Protein AF-A0A1J5RCY4-F1 (afdb_monomer_lite)

Structure (mmCIF, N/CA/C/O backbone):
data_AF-A0A1J5RCY4-F1
#
_entry.id   AF-A0A1J5RCY4-F1
#
loop_
_atom_site.group_PDB
_atom_site.id
_atom_site.type_symbol
_atom_site.label_atom_id
_atom_site.label_alt_id
_atom_site.label_comp_id
_atom_site.label_asym_id
_atom_site.label_entity_id
_atom_site.label_seq_id
_atom_site.pdbx_PDB_ins_code
_atom_site.Cartn_x
_atom_site.Cartn_y
_atom_site.Cartn_z
_atom_site.occupancy
_atom_site.B_iso_or_equiv
_atom_site.auth_seq_id
_atom_site.auth_comp_id
_atom_site.auth_asym_id
_atom_site.auth_atom_id
_atom_site.pdbx_PDB_model_num
ATOM 1 N N . MET A 1 1 ? -15.329 0.976 -0.531 1.00 52.34 1 MET A N 1
ATOM 2 C CA . MET A 1 1 ? -15.804 1.833 0.575 1.00 52.34 1 MET A CA 1
ATOM 3 C C . MET A 1 1 ? -16.407 0.928 1.628 1.00 52.34 1 MET A C 1
ATOM 5 O O . MET A 1 1 ? -17.282 0.138 1.292 1.00 52.34 1 MET A O 1
ATOM 9 N N . PHE A 1 2 ? -15.889 0.991 2.849 1.00 50.25 2 PHE A N 1
ATOM 10 C CA . PHE A 1 2 ? -16.378 0.251 4.009 1.00 50.25 2 PHE A CA 1
ATOM 11 C C . PHE A 1 2 ? -16.792 1.269 5.077 1.00 50.25 2 PHE A C 1
ATOM 13 O O . PHE A 1 2 ? -16.146 2.302 5.213 1.00 50.25 2 PHE A O 1
ATOM 20 N N . PHE A 1 3 ? -17.873 1.006 5.804 1.00 54.09 3 PHE A N 1
ATOM 21 C CA . PHE A 1 3 ? -18.299 1.830 6.935 1.00 54.09 3 PHE A CA 1
ATOM 22 C C . PHE A 1 3 ? -18.003 1.047 8.218 1.00 54.09 3 PHE A C 1
ATOM 24 O O . PHE A 1 3 ? -18.845 0.254 8.647 1.00 54.09 3 PHE A O 1
ATOM 31 N N . PRO A 1 4 ? -16.809 1.191 8.822 1.00 56.28 4 PRO A N 1
ATOM 32 C CA . PRO A 1 4 ? -16.604 0.737 10.190 1.00 56.28 4 PRO A CA 1
ATOM 33 C C . PRO A 1 4 ? -17.651 1.413 11.083 1.00 56.28 4 PRO A C 1
ATOM 35 O O . PRO A 1 4 ? -17.966 2.582 10.872 1.00 56.28 4 PRO A O 1
ATOM 38 N N . GLY A 1 5 ? -18.209 0.677 12.054 1.00 50.88 5 GLY A N 1
ATOM 39 C CA . GLY A 1 5 ? -19.371 1.058 12.882 1.00 50.88 5 GLY A CA 1
ATOM 40 C C . GLY A 1 5 ? -19.192 2.264 13.818 1.00 50.88 5 GLY A C 1
ATOM 41 O O . GLY A 1 5 ? -19.802 2.306 14.877 1.00 50.88 5 GLY A O 1
ATOM 42 N N . ASN A 1 6 ? -18.344 3.216 13.439 1.00 58.25 6 ASN A N 1
ATOM 43 C CA . ASN A 1 6 ? -17.966 4.420 14.162 1.00 58.25 6 ASN A CA 1
ATOM 44 C C . ASN A 1 6 ? -18.176 5.697 13.307 1.00 58.25 6 ASN A C 1
ATOM 46 O O . ASN A 1 6 ? -17.475 6.680 13.520 1.00 58.25 6 ASN A O 1
ATOM 50 N N . ASP A 1 7 ? -19.068 5.660 12.302 1.00 58.53 7 ASP A N 1
ATOM 51 C CA . ASP A 1 7 ? -19.382 6.759 11.355 1.00 58.53 7 ASP A CA 1
ATOM 52 C C . ASP A 1 7 ? -18.198 7.296 10.520 1.00 58.53 7 ASP A C 1
ATOM 54 O O . ASP A 1 7 ? -18.273 8.353 9.890 1.00 58.53 7 ASP A O 1
ATOM 58 N N . LYS A 1 8 ? -17.096 6.546 10.447 1.00 56.06 8 LYS A N 1
ATOM 59 C CA . LYS A 1 8 ? -15.907 6.919 9.668 1.00 56.06 8 LYS A CA 1
ATOM 60 C C . LYS A 1 8 ? -15.937 6.251 8.301 1.00 56.06 8 LYS A C 1
ATOM 62 O O . LYS A 1 8 ? -16.209 5.061 8.200 1.00 56.06 8 LYS A O 1
ATOM 67 N N . LEU A 1 9 ? -15.623 6.997 7.243 1.00 61.03 9 LEU A N 1
ATOM 68 C CA . LEU A 1 9 ? -15.397 6.420 5.915 1.00 61.03 9 LEU A CA 1
ATOM 69 C C . LEU A 1 9 ? -14.108 5.587 5.941 1.00 61.03 9 LEU A C 1
ATOM 71 O O . LEU A 1 9 ? -13.033 6.113 6.234 1.00 61.03 9 LEU A O 1
ATOM 75 N N . GLY A 1 10 ? -14.237 4.292 5.659 1.00 60.31 10 GLY A N 1
ATOM 76 C CA . GLY A 1 10 ? -13.144 3.333 5.571 1.00 60.31 10 GLY A CA 1
ATOM 77 C C . GLY A 1 10 ? -12.781 3.010 4.123 1.00 60.31 10 GLY A C 1
ATOM 78 O O . GLY A 1 10 ? -13.649 2.789 3.264 1.00 60.31 10 GLY A O 1
ATOM 79 N N . PHE A 1 11 ? -11.482 2.956 3.850 1.00 65.62 11 PHE A N 1
ATOM 80 C CA . PHE A 1 11 ? -10.933 2.640 2.534 1.00 65.62 11 PHE A CA 1
ATOM 81 C C . PHE A 1 11 ? -10.123 1.347 2.613 1.00 65.62 11 PHE A C 1
ATOM 83 O O . PHE A 1 11 ? -9.471 1.069 3.618 1.00 65.62 11 PHE A O 1
ATOM 90 N N . VAL A 1 12 ? -10.207 0.544 1.553 1.00 65.31 12 VAL A N 1
ATOM 91 C CA . VAL A 1 12 ? -9.461 -0.711 1.420 1.00 65.31 12 VAL A CA 1
ATOM 92 C C . VAL A 1 12 ? -8.454 -0.512 0.306 1.00 65.31 12 VAL A C 1
ATOM 94 O O . VAL A 1 12 ? -8.844 -0.164 -0.812 1.00 65.31 12 VAL A O 1
ATOM 97 N N . VAL A 1 13 ? -7.178 -0.727 0.614 1.00 67.31 13 VAL A N 1
ATOM 98 C CA . VAL A 1 13 ? -6.108 -0.753 -0.385 1.00 67.31 13 VAL A CA 1
ATOM 99 C C . VAL A 1 13 ? -5.675 -2.197 -0.551 1.00 67.31 13 VAL A C 1
ATOM 101 O O . VAL A 1 13 ? -5.191 -2.817 0.392 1.00 67.31 13 VAL A O 1
ATOM 104 N N . TYR A 1 14 ? -5.868 -2.716 -1.761 1.00 68.56 14 TYR A N 1
ATOM 105 C CA . TYR A 1 14 ? -5.351 -4.017 -2.156 1.00 68.56 14 TYR A CA 1
ATOM 106 C C . TYR A 1 14 ? -3.893 -3.842 -2.528 1.00 68.56 14 TYR A C 1
ATOM 108 O O . TYR A 1 14 ? -3.559 -3.266 -3.567 1.00 68.56 14 TYR A O 1
ATOM 116 N 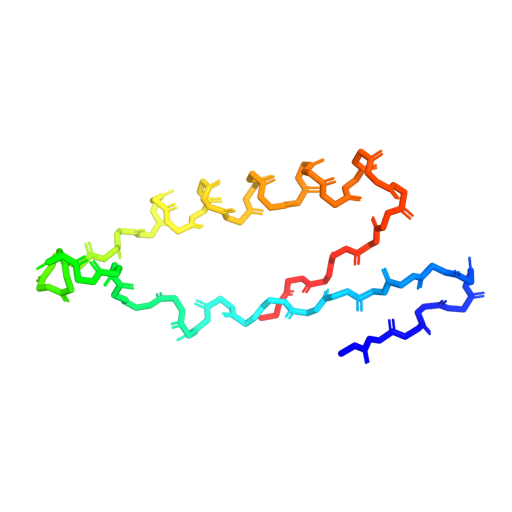N . SER A 1 15 ? -3.003 -4.332 -1.676 1.00 68.06 15 SER A N 1
ATOM 117 C CA . SER A 1 15 ? -1.572 -4.180 -1.928 1.00 68.06 15 SER A CA 1
ATOM 118 C C . SER A 1 15 ? -1.176 -4.861 -3.257 1.00 68.06 15 SER A C 1
ATOM 120 O O . SER A 1 15 ? -0.268 -4.433 -3.970 1.00 68.06 15 SER A O 1
ATOM 122 N N . ASP A 1 16 ? -1.893 -5.917 -3.625 1.00 69.88 16 ASP A N 1
ATOM 123 C CA . ASP A 1 16 ? -1.630 -6.834 -4.737 1.00 69.88 16 ASP A CA 1
ATOM 124 C C . ASP A 1 16 ? -1.855 -6.203 -6.119 1.00 69.88 16 ASP A C 1
ATOM 126 O O . ASP A 1 16 ? -1.449 -6.767 -7.146 1.00 69.88 16 ASP A O 1
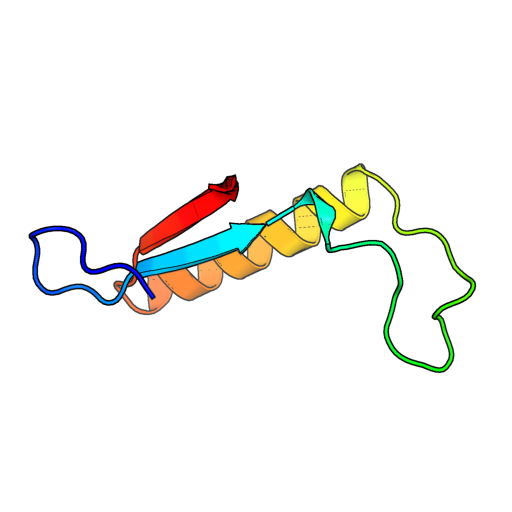ATOM 130 N N . THR A 1 17 ? -2.525 -5.047 -6.152 1.00 69.69 17 THR A N 1
ATOM 131 C CA . THR A 1 17 ? -2.793 -4.278 -7.372 1.00 69.69 17 THR A CA 1
ATOM 132 C C . THR A 1 17 ? -1.728 -3.217 -7.646 1.00 69.69 17 THR A C 1
ATOM 134 O O . THR A 1 17 ? -1.660 -2.713 -8.763 1.00 69.69 17 THR A O 1
ATOM 137 N N . ILE A 1 18 ? -0.856 -2.916 -6.677 1.00 71.75 18 ILE A N 1
ATOM 138 C CA . ILE A 1 18 ? 0.264 -1.976 -6.831 1.00 71.75 18 ILE A CA 1
ATOM 139 C C . ILE A 1 18 ? 1.419 -2.717 -7.516 1.00 71.75 18 ILE A C 1
ATOM 141 O O . ILE A 1 18 ? 2.240 -3.357 -6.857 1.00 71.75 18 ILE A O 1
ATOM 145 N N . ARG A 1 19 ? 1.425 -2.714 -8.854 1.00 69.69 19 ARG A N 1
ATOM 146 C CA . ARG A 1 19 ? 2.400 -3.468 -9.669 1.00 69.69 19 ARG A CA 1
ATOM 147 C C . ARG A 1 19 ? 3.281 -2.595 -10.549 1.00 69.69 19 ARG A C 1
ATOM 149 O O . ARG A 1 19 ? 4.418 -2.973 -10.811 1.00 69.69 19 ARG A O 1
ATOM 156 N N . PHE A 1 20 ? 2.756 -1.462 -11.000 1.00 79.38 20 PHE A N 1
ATOM 157 C CA . PHE A 1 20 ? 3.406 -0.590 -11.968 1.00 79.38 20 PHE A CA 1
ATOM 158 C C . PHE A 1 20 ? 3.220 0.860 -11.549 1.00 79.38 20 PHE A C 1
ATOM 160 O O . PHE A 1 20 ? 2.186 1.207 -10.976 1.00 79.38 20 PHE A O 1
ATOM 167 N N . TRP A 1 21 ? 4.221 1.680 -11.847 1.00 81.06 21 TRP A N 1
ATOM 168 C CA . TRP A 1 21 ? 4.100 3.127 -11.760 1.00 81.06 21 TRP A CA 1
ATOM 169 C C . TRP A 1 21 ? 3.201 3.661 -12.871 1.00 81.06 21 TRP A C 1
ATOM 171 O O . TRP A 1 21 ? 2.993 3.007 -13.899 1.00 81.06 21 TRP A O 1
ATOM 181 N N . ASP A 1 22 ? 2.702 4.874 -12.674 1.00 80.75 22 ASP A N 1
ATOM 182 C CA . ASP A 1 22 ? 1.994 5.581 -13.728 1.00 80.75 22 ASP A CA 1
ATOM 183 C C . ASP A 1 22 ? 2.929 5.859 -14.921 1.00 80.75 22 ASP A C 1
ATOM 185 O O . ASP A 1 22 ? 4.153 5.954 -14.766 1.00 80.75 22 ASP A O 1
ATOM 189 N N . PRO A 1 23 ? 2.390 5.982 -16.146 1.00 81.50 23 PRO A N 1
ATOM 190 C CA . PRO A 1 23 ? 3.179 6.383 -17.300 1.00 81.50 23 PRO A CA 1
ATOM 191 C C . PRO A 1 23 ? 3.949 7.690 -17.034 1.00 81.5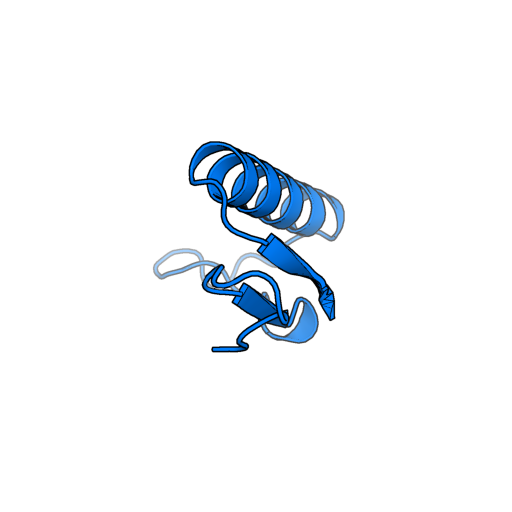0 23 PRO A C 1
ATOM 193 O O . PRO A 1 23 ? 3.367 8.639 -16.505 1.00 81.50 23 PRO A O 1
ATOM 196 N N . PRO A 1 24 ? 5.228 7.780 -17.444 1.00 84.50 24 PRO A N 1
ATOM 197 C CA . PRO A 1 24 ? 5.939 6.884 -18.365 1.00 84.50 24 PRO A CA 1
ATOM 198 C C . PRO A 1 24 ? 6.646 5.679 -17.713 1.00 84.50 24 PRO A C 1
ATOM 200 O O . PRO A 1 24 ? 7.150 4.818 -18.434 1.00 84.50 24 PRO A O 1
ATOM 203 N N . ASP A 1 25 ? 6.653 5.577 -16.386 1.00 82.62 25 ASP A N 1
ATOM 204 C CA . ASP A 1 25 ? 7.540 4.684 -15.625 1.00 82.62 25 ASP A CA 1
ATOM 205 C C . ASP A 1 25 ? 6.962 3.283 -15.363 1.00 82.62 25 ASP A C 1
ATOM 207 O O . ASP A 1 25 ? 7.531 2.477 -14.632 1.00 82.62 25 ASP A O 1
ATOM 211 N N . GLN A 1 26 ? 5.861 2.942 -16.027 1.00 85.19 26 GLN A N 1
ATOM 212 C CA . GLN A 1 26 ? 5.173 1.645 -15.971 1.00 85.19 26 GLN A CA 1
ATOM 213 C C . GLN A 1 26 ? 6.056 0.404 -16.228 1.00 85.19 26 GLN A C 1
ATOM 215 O O . GLN A 1 26 ? 5.668 -0.707 -15.874 1.00 85.19 26 GLN A O 1
ATOM 220 N N . ALA A 1 27 ? 7.236 0.564 -16.839 1.00 80.12 27 ALA A N 1
ATOM 221 C CA . ALA A 1 27 ? 8.200 -0.522 -17.046 1.00 80.12 27 ALA A CA 1
ATOM 222 C C . ALA A 1 27 ? 9.110 -0.785 -15.829 1.00 80.12 27 ALA A C 1
ATOM 224 O O . ALA A 1 27 ? 9.802 -1.805 -15.791 1.00 80.12 27 ALA A O 1
ATOM 225 N N . ILE A 1 28 ? 9.137 0.124 -14.852 1.00 82.12 28 ILE A N 1
ATOM 226 C CA . ILE A 1 28 ? 9.957 0.005 -13.648 1.00 82.12 28 ILE A CA 1
ATOM 227 C C . ILE A 1 28 ? 9.183 -0.838 -12.622 1.00 82.12 28 ILE A C 1
ATOM 229 O O . ILE A 1 28 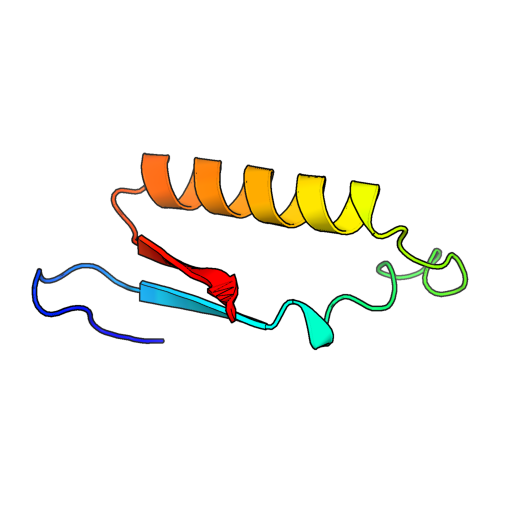? 8.058 -0.483 -12.260 1.00 82.12 28 ILE A O 1
ATOM 233 N N . PRO A 1 29 ? 9.742 -1.965 -12.148 1.00 78.44 29 PRO A N 1
ATOM 234 C CA . PRO A 1 29 ? 9.095 -2.768 -11.122 1.00 78.44 29 PRO A CA 1
ATOM 235 C C . PRO A 1 29 ? 9.105 -2.025 -9.784 1.00 78.44 29 PRO A C 1
ATOM 237 O O . PRO A 1 29 ? 10.152 -1.557 -9.345 1.00 78.44 29 PRO A O 1
ATOM 240 N N . ILE A 1 30 ? 7.950 -1.970 -9.119 1.00 81.94 30 ILE A N 1
ATOM 241 C CA . ILE A 1 30 ? 7.842 -1.445 -7.753 1.00 81.94 30 ILE A CA 1
ATOM 242 C C . ILE A 1 30 ? 8.471 -2.457 -6.791 1.00 81.94 30 ILE A C 1
ATOM 244 O O . ILE A 1 30 ? 8.034 -3.612 -6.711 1.00 81.94 30 ILE A O 1
ATOM 248 N N . LEU A 1 31 ? 9.494 -2.037 -6.049 1.00 84.44 3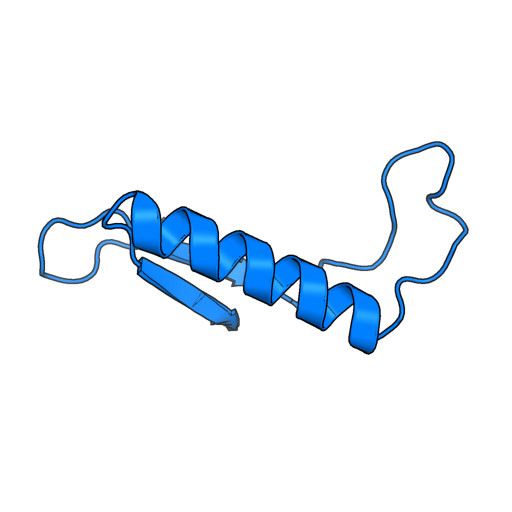1 LEU A N 1
ATOM 249 C CA . LEU A 1 31 ? 10.133 -2.862 -5.028 1.00 84.44 31 LEU A CA 1
ATOM 250 C C . LEU A 1 31 ? 9.215 -3.028 -3.812 1.00 84.44 31 LEU A C 1
ATOM 252 O O . LEU A 1 31 ? 8.421 -2.154 -3.474 1.00 84.44 31 LEU A O 1
ATOM 256 N N . ALA A 1 32 ? 9.370 -4.134 -3.081 1.00 80.75 32 ALA A N 1
ATOM 257 C CA . ALA A 1 32 ? 8.586 -4.386 -1.869 1.00 80.75 32 ALA A CA 1
ATOM 258 C C . ALA A 1 32 ? 8.757 -3.280 -0.806 1.00 80.75 32 ALA A C 1
ATOM 260 O O . ALA A 1 32 ? 7.799 -2.924 -0.126 1.00 80.75 32 ALA A O 1
ATOM 261 N N . THR A 1 33 ? 9.956 -2.704 -0.696 1.00 82.81 33 THR A N 1
ATOM 262 C CA . THR A 1 33 ? 10.250 -1.563 0.184 1.00 82.81 33 THR A CA 1
ATOM 263 C C . THR A 1 33 ? 9.560 -0.278 -0.265 1.00 82.81 33 THR A C 1
ATOM 265 O O . THR A 1 33 ? 9.031 0.441 0.573 1.00 82.81 33 THR A O 1
ATOM 268 N N . GLU A 1 34 ? 9.515 0.002 -1.568 1.00 82.19 34 GLU A N 1
ATOM 269 C CA . GLU A 1 34 ? 8.803 1.169 -2.115 1.00 82.19 34 GLU A CA 1
ATOM 270 C C . GLU A 1 34 ? 7.295 1.022 -1.927 1.00 82.19 34 GLU A C 1
ATOM 272 O O . GLU A 1 34 ? 6.615 1.960 -1.519 1.00 82.19 34 GLU A O 1
ATOM 277 N N . LYS A 1 35 ? 6.781 -0.192 -2.138 1.00 82.81 35 LYS A N 1
ATOM 278 C CA . LYS A 1 35 ? 5.389 -0.532 -1.868 1.00 82.81 35 LYS A CA 1
ATOM 279 C C . LYS A 1 35 ? 5.028 -0.287 -0.403 1.00 82.81 35 LYS A C 1
ATOM 281 O O . LYS A 1 35 ? 3.981 0.292 -0.142 1.00 82.81 35 LYS A O 1
ATOM 286 N N . GLN A 1 36 ? 5.885 -0.682 0.540 1.00 82.06 36 GLN A N 1
ATOM 287 C CA . GLN A 1 36 ? 5.656 -0.419 1.962 1.00 82.06 36 GLN A CA 1
ATOM 288 C C . GLN A 1 36 ? 5.607 1.086 2.255 1.00 82.06 36 GLN A C 1
ATOM 290 O O . GLN A 1 36 ? 4.684 1.531 2.923 1.00 82.06 36 GLN A O 1
ATOM 295 N N . LEU A 1 37 ? 6.524 1.876 1.682 1.00 84.69 37 LEU A N 1
ATOM 296 C CA . LEU A 1 37 ? 6.531 3.334 1.849 1.00 84.69 37 LEU A CA 1
ATOM 297 C C . LEU A 1 37 ? 5.247 3.994 1.330 1.00 84.69 37 LEU A C 1
ATOM 299 O O . LEU A 1 37 ? 4.705 4.869 1.997 1.00 84.69 37 LEU A O 1
ATOM 303 N N . ILE A 1 38 ? 4.736 3.552 0.177 1.00 83.00 38 ILE A N 1
ATOM 304 C CA . ILE A 1 38 ? 3.460 4.036 -0.372 1.00 83.00 38 ILE A CA 1
ATOM 305 C C . ILE A 1 38 ? 2.308 3.722 0.590 1.00 83.00 38 ILE A C 1
ATOM 307 O O . ILE A 1 38 ? 1.469 4.579 0.852 1.00 83.00 38 ILE A O 1
ATOM 311 N N . LEU A 1 39 ? 2.254 2.500 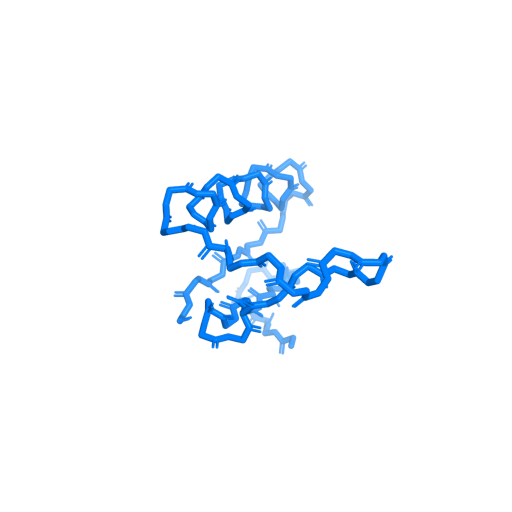1.127 1.00 83.00 39 LEU A N 1
ATOM 312 C CA . LEU A 1 39 ? 1.198 2.101 2.060 1.00 83.00 39 LEU A CA 1
ATOM 313 C C . LEU A 1 39 ? 1.272 2.876 3.380 1.00 83.00 39 LEU A C 1
ATOM 315 O O . LEU A 1 39 ? 0.231 3.284 3.892 1.00 83.00 39 LEU A O 1
ATOM 319 N N . ASP A 1 40 ? 2.479 3.100 3.899 1.00 84.62 40 ASP A N 1
ATOM 320 C CA . ASP A 1 40 ? 2.708 3.843 5.137 1.00 84.62 40 ASP A CA 1
ATOM 321 C C . ASP A 1 40 ? 2.299 5.321 4.983 1.00 84.62 40 ASP A C 1
ATOM 323 O O . ASP A 1 40 ? 1.658 5.877 5.876 1.00 84.62 40 ASP A O 1
ATOM 327 N N . ASP A 1 41 ? 2.606 5.947 3.840 1.00 83.88 41 ASP A N 1
ATOM 328 C CA . ASP A 1 41 ? 2.227 7.336 3.539 1.00 83.88 41 ASP A CA 1
ATOM 329 C C . ASP A 1 41 ? 0.705 7.491 3.411 1.00 83.88 41 ASP A C 1
ATOM 331 O O . ASP A 1 41 ? 0.093 8.343 4.061 1.00 83.88 41 ASP A O 1
ATOM 335 N N . ILE A 1 42 ? 0.064 6.573 2.676 1.00 82.19 42 ILE A N 1
ATOM 336 C CA . ILE A 1 42 ? -1.398 6.492 2.595 1.00 82.19 42 ILE A CA 1
ATOM 337 C C . ILE A 1 42 ? -1.975 6.341 4.011 1.00 82.19 42 ILE A C 1
ATOM 339 O O . ILE A 1 42 ? -2.843 7.111 4.417 1.00 82.19 42 ILE A O 1
ATOM 343 N N . GLN A 1 43 ? -1.484 5.396 4.813 1.00 81.38 43 GLN A N 1
ATOM 344 C CA . GLN A 1 43 ? -1.987 5.188 6.172 1.00 81.38 43 GLN A CA 1
ATOM 345 C C . GLN A 1 43 ? -1.835 6.436 7.054 1.00 81.38 43 GLN A C 1
ATOM 347 O O . GLN A 1 43 ? -2.757 6.770 7.811 1.00 81.38 43 GLN A O 1
ATOM 352 N N . ALA A 1 44 ? -0.712 7.146 6.944 1.00 81.94 44 ALA A N 1
ATOM 353 C CA . ALA A 1 44 ? -0.469 8.383 7.675 1.00 81.94 44 ALA A CA 1
ATOM 354 C C . ALA A 1 44 ? -1.473 9.481 7.292 1.00 81.94 44 ALA A C 1
ATOM 356 O O . ALA A 1 44 ? -2.033 10.133 8.179 1.00 81.94 44 ALA A O 1
ATOM 357 N N . ASP A 1 45 ? -1.757 9.658 6.004 1.00 79.44 45 ASP A N 1
ATOM 358 C CA . ASP A 1 45 ? -2.712 10.661 5.527 1.00 79.44 45 ASP A CA 1
ATOM 359 C C . ASP A 1 45 ? -4.164 10.325 5.880 1.00 79.44 45 ASP A C 1
ATOM 361 O O . ASP A 1 45 ? -4.909 11.202 6.331 1.00 79.44 45 ASP A O 1
ATOM 365 N N . PHE A 1 46 ? -4.557 9.052 5.798 1.00 73.69 46 PHE A N 1
ATOM 366 C CA . PHE A 1 46 ? -5.880 8.612 6.250 1.00 73.69 46 PHE A CA 1
ATOM 367 C C . PHE A 1 46 ? -6.067 8.834 7.761 1.00 73.69 46 PHE A C 1
ATOM 369 O O . PHE A 1 46 ? -7.127 9.298 8.183 1.00 73.69 46 PHE A O 1
ATOM 376 N N . THR A 1 47 ? -5.024 8.614 8.567 1.00 72.88 47 THR A N 1
ATOM 377 C CA . THR A 1 47 ? -5.066 8.864 10.019 1.00 72.88 47 THR A CA 1
ATOM 378 C C . THR A 1 47 ? -5.218 10.356 10.345 1.00 72.88 47 THR A C 1
ATOM 380 O O . THR A 1 47 ? -5.951 10.708 11.270 1.00 72.88 47 THR A O 1
ATOM 383 N N . LYS A 1 48 ? -4.587 11.257 9.573 1.00 77.94 48 LYS A N 1
ATOM 384 C CA . LYS A 1 48 ? -4.754 12.718 9.736 1.00 77.94 48 LYS A CA 1
ATOM 385 C C . LYS A 1 48 ? -6.178 13.187 9.425 1.00 77.94 48 LYS A C 1
ATOM 387 O O . LYS A 1 48 ? -6.643 14.142 10.039 1.00 77.94 48 LYS A O 1
ATOM 392 N N . GLY A 1 49 ? -6.855 12.530 8.483 1.00 68.69 49 GLY A N 1
ATOM 393 C CA . GLY A 1 49 ? -8.235 12.835 8.091 1.00 68.69 49 GLY A CA 1
ATOM 394 C C . GLY A 1 49 ? -9.313 12.239 9.003 1.00 68.69 49 GLY A C 1
ATOM 395 O O . GLY A 1 49 ? -10.487 12.310 8.661 1.00 68.69 49 GLY A O 1
ATOM 396 N N . ASP A 1 50 ? -8.933 11.625 10.130 1.00 69.44 50 ASP A N 1
ATOM 397 C CA . ASP A 1 50 ? -9.820 10.838 10.999 1.00 69.44 50 ASP A CA 1
ATOM 398 C C . ASP A 1 50 ? -10.508 9.656 10.278 1.00 69.44 50 ASP A C 1
ATOM 400 O O . ASP A 1 50 ? -11.564 9.163 10.683 1.00 69.44 50 ASP A O 1
ATOM 404 N N . HIS A 1 51 ? -9.888 9.175 9.199 1.00 70.62 51 HIS A N 1
ATOM 405 C CA . HIS A 1 51 ? -10.324 8.024 8.423 1.00 70.62 51 HIS A CA 1
ATOM 406 C C . HIS A 1 51 ? -9.558 6.762 8.835 1.00 70.62 51 HIS A C 1
ATOM 408 O O . HIS A 1 51 ? -8.475 6.811 9.414 1.00 70.62 51 HIS A O 1
ATOM 414 N N . THR A 1 52 ? -10.132 5.596 8.536 1.00 66.62 52 THR A N 1
ATOM 415 C CA . THR A 1 52 ? -9.511 4.293 8.831 1.00 66.62 52 THR A CA 1
ATOM 416 C C . THR A 1 52 ? -9.159 3.573 7.534 1.00 66.62 52 THR A C 1
ATOM 418 O O . THR A 1 52 ? -9.981 3.471 6.622 1.00 66.62 52 THR A O 1
ATOM 421 N N . LEU A 1 53 ? -7.920 3.087 7.451 1.00 67.12 53 LEU A N 1
ATOM 422 C CA . LEU A 1 53 ? -7.406 2.309 6.327 1.00 67.12 53 LEU A CA 1
ATOM 423 C C . LEU A 1 53 ? -7.234 0.850 6.762 1.00 67.12 53 LEU A C 1
ATOM 425 O O . LEU A 1 53 ? -6.528 0.584 7.735 1.00 67.12 53 LEU A O 1
ATOM 429 N N . GLU A 1 54 ? -7.854 -0.085 6.041 1.00 66.00 54 GLU A N 1
ATOM 430 C CA . GLU A 1 54 ? -7.581 -1.521 6.187 1.00 66.00 54 GLU A CA 1
ATOM 431 C C . GLU A 1 54 ? -6.712 -1.980 5.009 1.00 66.00 54 GLU A C 1
ATOM 433 O O . GLU A 1 54 ? -7.093 -1.838 3.843 1.00 66.00 54 GLU A O 1
ATOM 438 N N . LEU A 1 55 ? -5.530 -2.511 5.322 1.00 64.12 55 LEU A N 1
ATOM 439 C CA . LEU A 1 55 ? -4.614 -3.111 4.353 1.00 64.12 55 LEU A CA 1
ATOM 440 C C . LEU A 1 55 ? -4.976 -4.592 4.183 1.00 64.12 55 LEU A C 1
ATOM 442 O O . LEU A 1 55 ? -5.038 -5.324 5.174 1.00 64.12 55 LEU A O 1
ATOM 446 N N . ARG A 1 56 ? -5.232 -5.019 2.941 1.00 59.88 56 ARG A N 1
ATOM 447 C CA . ARG A 1 56 ? -5.560 -6.405 2.573 1.00 59.88 56 ARG A CA 1
ATOM 448 C C . ARG A 1 56 ? -4.659 -6.911 1.456 1.00 59.88 56 ARG A C 1
ATOM 450 O O . ARG A 1 56 ? -4.290 -6.107 0.564 1.00 59.88 56 ARG A O 1
#

Secondary structure (DSSP, 8-state):
-B--TTTPPEEEE-GGG--BPSTT-TTSBPPHHHHHHHHHHHHHHHHHTT-EEEE-

pLDDT: mean 72.64, std 10.36, range [50.25, 85.19]

InterPro domains:
  IPR028148 Immunity protein 74 [PF15603] (1-55)

Organism: NCBI:txid410659

Sequence (56 aa):
MFFPGNDKLGFVVYSDTIRFWDPPDQAIPILATEKQLILDDIQADFTKGDHTLELR

Radius of gyration: 13.22 Å; chains: 1; bounding box: 30×20×32 Å

Foldseek 3Di:
DDQDPPRADEDEDELVPPFADDPPGRVPGQDPVNSVVVVVVVCVVCVVVVHHYDYD